Protein AF-A0A812CCB3-F1 (afdb_monomer_lite)

Organism: Acanthosepion pharaonis (NCBI:txid158019)

InterPro domains:
  IPR000782 FAS1 domain [PS50213] (80-154)
  IPR036378 FAS1 domain superfamily [G3DSA:2.30.180.10] (8-78)
  IPR036378 FAS1 domain superfamily [SSF82153] (55-150)

pLDDT: mean 75.32, std 13.25, range [37.72, 93.44]

Structure (mmCIF, N/CA/C/O backbone):
data_AF-A0A812CCB3-F1
#
_entry.id   AF-A0A812CCB3-F1
#
loop_
_atom_site.group_PDB
_atom_site.id
_atom_site.type_symbol
_atom_site.label_atom_id
_atom_site.label_alt_id
_atom_site.label_comp_id
_atom_site.label_asym_id
_atom_site.label_entity_id
_atom_site.label_seq_id
_atom_site.pdbx_PDB_ins_code
_atom_site.Cartn_x
_atom_site.Cartn_y
_atom_site.Cartn_z
_atom_site.occupancy
_atom_site.B_iso_or_equiv
_atom_site.auth_seq_id
_atom_site.auth_comp_id
_atom_site.auth_asym_id
_atom_site.auth_atom_id
_atom_site.pdbx_PDB_model_num
ATOM 1 N N . MET A 1 1 ? -16.096 8.623 -17.150 1.00 37.88 1 MET A N 1
ATOM 2 C CA . MET A 1 1 ? -15.141 7.595 -16.685 1.00 37.88 1 MET A CA 1
ATOM 3 C C . MET A 1 1 ? -13.787 7.908 -17.330 1.00 37.88 1 MET A C 1
ATOM 5 O O . MET A 1 1 ? -13.573 7.545 -18.475 1.00 37.88 1 MET A O 1
ATOM 9 N N . LYS A 1 2 ? -12.942 8.734 -16.692 1.00 37.72 2 LYS A N 1
ATOM 10 C CA . LYS A 1 2 ? -11.629 9.113 -17.253 1.00 37.72 2 LYS A CA 1
ATOM 11 C C . LYS A 1 2 ? -10.646 7.964 -17.008 1.00 37.72 2 LYS A C 1
ATOM 13 O O . LYS A 1 2 ? -10.381 7.606 -15.864 1.00 37.72 2 LYS A O 1
ATOM 18 N N . CYS A 1 3 ? -10.191 7.346 -18.094 1.00 42.09 3 CYS A N 1
ATOM 19 C CA . CYS A 1 3 ? -9.285 6.201 -18.115 1.00 42.09 3 CYS A CA 1
ATOM 20 C C . CYS A 1 3 ? -7.834 6.640 -17.855 1.00 42.09 3 CYS A C 1
ATOM 22 O O . CYS A 1 3 ? -6.988 6.575 -18.735 1.00 42.09 3 CYS A O 1
ATOM 24 N N . ASP A 1 4 ? -7.539 7.058 -16.626 1.00 53.56 4 ASP A N 1
ATOM 25 C CA . ASP A 1 4 ? -6.173 7.403 -16.201 1.00 53.56 4 ASP A CA 1
ATOM 26 C C . ASP A 1 4 ? -5.418 6.197 -15.592 1.00 53.56 4 ASP A C 1
ATOM 28 O O . ASP A 1 4 ? -4.302 6.327 -15.091 1.00 53.56 4 ASP A O 1
ATOM 32 N N . ARG A 1 5 ? -6.007 4.991 -15.649 1.00 53.88 5 ARG A N 1
ATOM 33 C CA . ARG A 1 5 ? -5.528 3.782 -14.946 1.00 53.88 5 ARG A CA 1
ATOM 34 C C . ARG A 1 5 ? -4.210 3.187 -15.461 1.00 53.88 5 ARG A C 1
ATOM 36 O O . ARG A 1 5 ? -3.624 2.394 -14.740 1.00 53.88 5 ARG A O 1
ATOM 43 N N . LEU A 1 6 ? -3.746 3.546 -16.661 1.00 59.12 6 LEU A N 1
ATOM 44 C CA . LEU A 1 6 ? -2.524 2.979 -17.268 1.00 59.12 6 LEU A CA 1
ATOM 45 C C . LEU A 1 6 ? -1.374 3.988 -17.397 1.00 59.12 6 LEU A C 1
ATOM 47 O O . LEU A 1 6 ? -0.316 3.676 -17.936 1.00 59.12 6 LEU A O 1
ATOM 51 N N . LEU A 1 7 ? -1.560 5.211 -16.895 1.00 59.19 7 LEU A N 1
ATOM 52 C CA . LEU A 1 7 ? -0.601 6.306 -17.073 1.00 59.19 7 LEU A CA 1
ATOM 53 C C . LEU A 1 7 ? 0.732 6.102 -16.345 1.00 59.19 7 LEU A C 1
ATOM 55 O O . LEU A 1 7 ? 1.686 6.801 -16.665 1.00 59.19 7 LEU A O 1
ATOM 59 N N . PHE A 1 8 ? 0.795 5.172 -15.391 1.00 58.22 8 PHE A N 1
ATOM 60 C CA . PHE A 1 8 ? 2.007 4.833 -14.638 1.00 58.22 8 PHE A CA 1
ATOM 61 C C . PHE A 1 8 ? 2.696 3.562 -15.154 1.00 58.22 8 PHE A C 1
ATOM 63 O O . PHE A 1 8 ? 3.624 3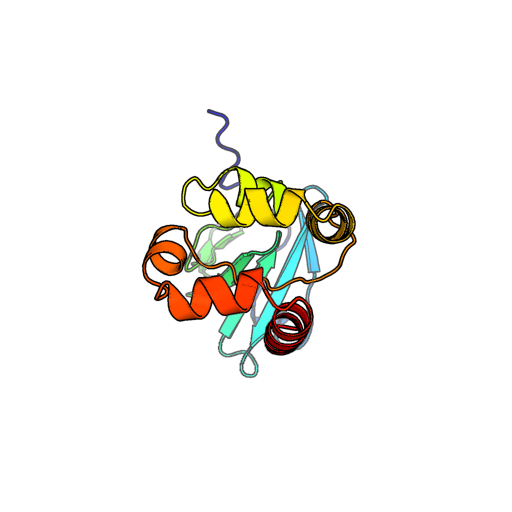.072 -14.525 1.00 58.22 8 PHE A O 1
ATOM 70 N N . THR A 1 9 ? 2.238 3.017 -16.284 1.00 68.19 9 THR A N 1
ATOM 71 C CA . THR A 1 9 ? 2.805 1.808 -16.907 1.00 68.19 9 THR A CA 1
ATOM 72 C C . THR A 1 9 ? 3.655 2.134 -18.141 1.00 68.19 9 THR A C 1
ATOM 74 O O . THR A 1 9 ? 4.338 1.258 -18.658 1.00 68.19 9 THR A O 1
ATOM 77 N N . VAL A 1 10 ? 3.648 3.390 -18.605 1.00 74.81 10 VAL A N 1
ATOM 78 C CA . VAL A 1 10 ? 4.442 3.855 -19.751 1.00 74.81 10 VAL A CA 1
ATOM 79 C C . VAL A 1 10 ? 5.420 4.931 -19.288 1.00 74.81 10 VAL A C 1
ATOM 81 O O . VAL A 1 10 ? 5.007 5.951 -18.737 1.00 74.81 10 VAL A O 1
ATOM 84 N N . PHE A 1 11 ? 6.706 4.706 -19.544 1.00 73.81 11 PHE A N 1
ATOM 85 C CA . PHE A 1 11 ? 7.804 5.592 -19.165 1.00 73.81 11 PHE A CA 1
ATOM 86 C C . PHE A 1 11 ? 8.412 6.181 -20.445 1.00 73.81 11 PHE A C 1
ATOM 88 O O . PHE A 1 11 ? 9.074 5.450 -21.180 1.00 73.81 11 PHE A O 1
ATOM 95 N N . PRO A 1 12 ? 8.141 7.455 -20.776 1.00 66.75 12 PRO A N 1
ATOM 96 C CA . PRO A 1 12 ? 8.719 8.079 -21.957 1.00 66.75 12 PRO A CA 1
ATOM 97 C C . PRO A 1 12 ? 10.204 8.372 -21.726 1.00 66.75 12 PRO A C 1
ATOM 99 O O . PRO A 1 12 ? 10.605 8.712 -20.613 1.00 66.75 12 PRO A O 1
ATOM 102 N N . ASP A 1 13 ? 10.995 8.248 -22.792 1.00 62.81 13 ASP A N 1
ATOM 103 C CA . ASP A 1 13 ? 12.393 8.700 -22.887 1.00 62.81 13 ASP A CA 1
ATOM 104 C C . ASP A 1 13 ? 13.391 8.052 -21.909 1.00 62.81 13 ASP A C 1
ATOM 106 O O . ASP A 1 13 ? 14.551 8.458 -21.842 1.00 62.81 13 ASP A O 1
ATOM 110 N N . ILE A 1 14 ? 12.966 7.024 -21.170 1.00 64.50 14 ILE A N 1
ATOM 111 C CA . ILE A 1 14 ? 13.807 6.273 -20.239 1.00 64.50 14 ILE A CA 1
ATOM 112 C C . ILE A 1 14 ? 13.650 4.785 -20.531 1.00 64.50 14 ILE A C 1
ATOM 114 O O . ILE A 1 14 ? 12.598 4.195 -20.283 1.00 64.50 14 ILE A O 1
ATOM 118 N N . GLU A 1 15 ? 14.722 4.166 -21.023 1.00 63.97 15 GLU A N 1
ATOM 119 C CA . GLU A 1 15 ? 14.832 2.712 -21.067 1.00 63.97 15 GLU A CA 1
ATOM 120 C C . GLU A 1 15 ? 15.200 2.212 -19.671 1.00 63.97 15 GLU A C 1
ATOM 122 O O . GLU A 1 15 ? 16.273 2.508 -19.141 1.00 63.97 15 GLU A O 1
ATOM 127 N N . TRP A 1 16 ? 14.284 1.484 -19.040 1.00 64.00 16 TRP A N 1
ATOM 128 C CA . TRP A 1 16 ? 14.488 1.005 -17.684 1.00 64.00 16 TRP A CA 1
ATOM 129 C C . TRP A 1 16 ? 14.859 -0.473 -17.678 1.00 64.00 16 TRP A C 1
ATOM 131 O O . TRP A 1 16 ? 14.000 -1.342 -17.745 1.00 64.00 16 TRP A O 1
ATOM 141 N N . ASN A 1 17 ? 16.153 -0.767 -17.574 1.00 64.69 17 ASN A N 1
ATOM 142 C CA . ASN A 1 17 ? 16.647 -2.139 -17.502 1.00 64.69 17 ASN A CA 1
ATOM 143 C C . ASN A 1 17 ? 16.775 -2.600 -16.033 1.00 64.69 17 ASN A C 1
ATOM 145 O O . ASN A 1 17 ? 17.543 -2.002 -15.275 1.00 64.69 17 ASN A O 1
ATOM 149 N N . PRO A 1 18 ? 16.106 -3.693 -15.618 1.00 60.66 18 PRO A N 1
ATOM 150 C CA . PRO A 1 18 ? 16.252 -4.279 -14.283 1.00 60.66 18 PRO A CA 1
ATOM 151 C C . PRO A 1 18 ? 17.677 -4.715 -13.919 1.00 60.66 18 PRO A C 1
ATOM 153 O O . PRO A 1 18 ? 18.020 -4.768 -12.742 1.00 60.66 18 PRO A O 1
ATOM 156 N N . GLU A 1 19 ? 18.541 -4.992 -14.894 1.00 62.62 19 GLU A N 1
ATOM 157 C CA . GLU A 1 19 ? 19.960 -5.266 -14.643 1.00 62.62 19 GLU A CA 1
ATOM 158 C C . GLU A 1 19 ? 20.717 -4.006 -14.210 1.00 62.62 19 GLU A C 1
ATOM 160 O O . GLU A 1 19 ? 21.571 -4.079 -13.334 1.00 62.62 19 GLU A O 1
ATOM 165 N N . SER A 1 20 ? 20.339 -2.831 -14.725 1.00 56.72 20 SER A N 1
ATOM 166 C CA . SER A 1 20 ? 20.859 -1.532 -14.269 1.00 56.72 20 SER A CA 1
ATOM 167 C C . SER A 1 20 ? 20.343 -1.137 -12.877 1.00 56.72 20 SER A C 1
ATOM 169 O O . SER A 1 20 ? 20.857 -0.205 -12.263 1.00 56.72 20 SER A O 1
ATOM 171 N N . VAL A 1 21 ? 19.333 -1.852 -12.370 1.00 55.78 21 VAL A N 1
ATOM 172 C CA . VAL A 1 21 ? 18.748 -1.695 -11.029 1.00 55.78 21 VAL A CA 1
ATOM 173 C C . VAL A 1 21 ? 19.424 -2.604 -9.995 1.00 55.78 21 VAL A C 1
ATOM 175 O O . VAL A 1 21 ? 19.297 -2.361 -8.792 1.00 55.78 21 VAL A O 1
ATOM 178 N N . ARG A 1 22 ? 20.166 -3.640 -10.421 1.00 54.59 22 ARG A N 1
ATOM 179 C CA . ARG A 1 22 ? 20.899 -4.545 -9.520 1.00 54.59 22 ARG A CA 1
ATOM 180 C C . ARG A 1 22 ? 21.996 -3.768 -8.781 1.00 54.59 22 ARG A C 1
ATOM 182 O O . ARG A 1 22 ? 23.119 -3.648 -9.249 1.00 54.59 22 ARG A O 1
ATOM 189 N N . GLY A 1 23 ? 21.647 -3.198 -7.630 1.00 49.66 23 GLY A N 1
ATOM 190 C CA . GLY A 1 23 ? 22.569 -2.493 -6.734 1.00 49.66 23 GLY A CA 1
ATOM 191 C C . GLY A 1 23 ? 22.236 -1.025 -6.473 1.00 49.66 23 GLY A C 1
ATOM 192 O O . GLY A 1 23 ? 22.796 -0.440 -5.549 1.00 49.66 23 GLY A O 1
ATOM 193 N N . LEU A 1 24 ? 21.295 -0.424 -7.209 1.00 49.53 24 LEU A N 1
ATOM 194 C CA . LEU A 1 24 ? 20.868 0.955 -6.980 1.00 49.53 24 LEU A CA 1
ATOM 195 C C . LEU A 1 24 ? 19.347 1.017 -6.918 1.00 49.53 24 LEU A C 1
ATOM 197 O O . LEU A 1 24 ? 18.645 0.595 -7.832 1.00 49.53 24 LEU A O 1
ATOM 201 N N . ASN A 1 25 ? 18.835 1.600 -5.836 1.00 56.94 25 ASN A N 1
ATOM 202 C CA . ASN A 1 25 ? 17.448 2.037 -5.735 1.00 56.94 25 ASN A CA 1
ATOM 203 C C . ASN A 1 25 ? 17.205 3.153 -6.759 1.00 56.94 25 ASN A C 1
ATOM 205 O O . ASN A 1 25 ? 17.213 4.330 -6.407 1.00 56.94 25 ASN A O 1
ATOM 209 N N . SER A 1 26 ? 17.056 2.801 -8.036 1.00 65.56 26 SER A N 1
ATOM 210 C CA . SER A 1 26 ? 16.832 3.785 -9.087 1.00 65.56 26 SER A CA 1
ATOM 211 C C . SER A 1 26 ? 15.421 4.342 -8.933 1.00 65.56 26 SER A C 1
ATOM 213 O O . SER A 1 26 ? 14.448 3.584 -8.851 1.00 65.56 26 SER A O 1
ATOM 215 N N . GLN A 1 27 ? 15.327 5.664 -8.848 1.00 72.81 27 GLN A N 1
ATOM 216 C CA . GLN A 1 27 ? 14.085 6.395 -8.676 1.00 72.81 27 GLN A CA 1
ATOM 217 C C . GLN A 1 27 ? 13.854 7.270 -9.905 1.00 72.81 27 GLN A C 1
ATOM 219 O O . GLN A 1 27 ? 14.748 8.001 -10.323 1.00 72.81 27 GLN A O 1
ATOM 224 N N . ILE A 1 28 ? 12.650 7.212 -10.462 1.00 74.25 28 ILE A N 1
ATOM 225 C CA . ILE A 1 28 ? 12.211 8.023 -11.593 1.00 74.25 28 ILE A CA 1
ATOM 226 C C . ILE A 1 28 ? 10.970 8.798 -11.160 1.00 74.25 28 ILE A C 1
ATOM 228 O O . ILE A 1 28 ? 10.082 8.262 -10.496 1.00 74.25 28 ILE A O 1
ATOM 232 N N . SER A 1 29 ? 10.895 10.067 -11.546 1.00 74.69 29 SER A N 1
ATOM 233 C CA . SER A 1 29 ? 9.702 10.884 -11.340 1.00 74.69 29 SER A CA 1
ATOM 234 C C . SER A 1 29 ? 8.855 10.880 -12.607 1.00 74.69 29 SER A C 1
ATOM 236 O O . SER A 1 29 ? 9.254 11.435 -13.626 1.00 74.69 29 SER A O 1
ATOM 238 N N . LEU A 1 30 ? 7.666 10.288 -12.539 1.00 73.75 30 LEU A N 1
ATOM 239 C CA . LEU A 1 30 ? 6.678 10.298 -13.612 1.00 73.75 30 LEU A CA 1
ATOM 240 C C . LEU A 1 30 ? 5.502 11.189 -13.197 1.00 73.75 30 LEU A C 1
ATOM 242 O O . LEU A 1 30 ? 4.833 10.910 -12.204 1.00 73.75 30 LEU A O 1
ATOM 246 N N . LYS A 1 31 ? 5.235 12.274 -13.937 1.00 74.38 31 LYS A N 1
ATOM 247 C CA . LYS A 1 31 ? 4.134 13.221 -13.642 1.00 74.38 31 LYS A CA 1
ATOM 248 C C . LYS A 1 31 ? 4.124 13.728 -12.185 1.00 74.38 31 LYS A C 1
ATOM 250 O O . LYS A 1 31 ? 3.089 13.704 -11.522 1.00 74.38 31 LYS A O 1
ATOM 255 N N . ASN A 1 32 ? 5.280 14.157 -11.673 1.00 77.50 32 ASN A N 1
ATOM 256 C CA . ASN A 1 32 ? 5.492 14.583 -10.276 1.00 77.50 32 ASN A CA 1
ATOM 257 C C . ASN A 1 32 ? 5.237 13.494 -9.217 1.00 77.50 32 ASN A C 1
ATOM 259 O O . ASN A 1 32 ? 5.145 13.798 -8.029 1.00 77.50 32 ASN A O 1
ATOM 263 N N . LYS A 1 33 ? 5.125 12.226 -9.623 1.00 77.69 33 LYS A N 1
ATOM 264 C CA . LYS A 1 33 ? 5.037 11.083 -8.721 1.00 77.69 33 LYS A CA 1
ATOM 265 C C . LYS A 1 33 ? 6.298 10.246 -8.820 1.00 77.69 33 LYS A C 1
ATOM 267 O O . LYS A 1 33 ? 6.822 10.006 -9.901 1.00 77.69 33 LYS A O 1
ATOM 272 N N . THR A 1 34 ? 6.758 9.783 -7.672 1.00 79.38 34 THR A N 1
ATOM 273 C CA . THR A 1 34 ? 7.943 8.944 -7.579 1.00 79.38 34 THR A CA 1
ATOM 274 C C . THR A 1 34 ? 7.597 7.489 -7.866 1.00 79.38 34 THR A C 1
ATOM 276 O O . THR A 1 34 ? 6.704 6.919 -7.235 1.00 79.38 34 THR A O 1
ATOM 279 N N . ILE A 1 35 ? 8.360 6.883 -8.767 1.00 80.50 35 ILE A N 1
ATOM 280 C CA . ILE A 1 35 ? 8.398 5.449 -9.024 1.00 80.50 35 ILE A CA 1
ATOM 281 C C . ILE A 1 35 ? 9.815 4.962 -8.735 1.00 80.50 35 ILE A C 1
ATOM 283 O O . ILE A 1 35 ? 10.795 5.613 -9.088 1.00 80.50 35 ILE A O 1
ATOM 287 N N . ARG A 1 36 ? 9.930 3.825 -8.058 1.00 81.19 36 ARG A N 1
ATOM 288 C CA . ARG A 1 36 ? 11.201 3.253 -7.635 1.00 81.19 36 ARG A CA 1
ATOM 289 C C . ARG A 1 36 ? 11.315 1.803 -8.069 1.00 81.19 36 ARG A C 1
ATOM 291 O O . ARG A 1 36 ? 10.380 1.022 -7.938 1.00 81.19 36 ARG A O 1
ATOM 298 N N . ALA A 1 37 ? 12.510 1.456 -8.509 1.00 80.06 37 ALA A N 1
ATOM 299 C CA . ALA A 1 37 ? 12.953 0.091 -8.689 1.00 80.06 37 ALA A CA 1
ATOM 300 C C . ALA A 1 37 ? 13.432 -0.488 -7.362 1.00 80.06 37 ALA A C 1
ATOM 302 O O . ALA A 1 37 ? 14.246 0.136 -6.675 1.00 80.06 37 ALA A O 1
ATOM 303 N N . VAL A 1 38 ? 12.954 -1.674 -7.009 1.00 80.38 38 VAL A N 1
ATOM 304 C CA . VAL A 1 38 ? 13.408 -2.401 -5.826 1.00 80.38 38 VAL A CA 1
ATOM 305 C C . VAL A 1 38 ? 13.781 -3.812 -6.246 1.00 80.38 38 VAL A C 1
ATOM 307 O O . VAL A 1 38 ? 12.936 -4.571 -6.704 1.00 80.38 38 VAL A O 1
ATOM 310 N N . SER A 1 39 ? 15.053 -4.152 -6.084 1.00 78.31 39 SER A N 1
ATOM 311 C CA . SER A 1 39 ? 15.538 -5.521 -6.220 1.00 78.31 39 SER A CA 1
ATOM 312 C C . SER A 1 39 ? 15.457 -6.229 -4.865 1.00 78.31 39 SER A C 1
ATOM 314 O O . SER A 1 39 ? 15.850 -5.657 -3.847 1.00 78.31 39 SER A O 1
ATOM 316 N N . ILE A 1 40 ? 14.934 -7.452 -4.851 1.00 80.62 40 ILE A N 1
ATOM 317 C CA . ILE A 1 40 ? 14.863 -8.346 -3.690 1.00 80.62 40 ILE A CA 1
ATOM 318 C C . ILE A 1 40 ? 15.594 -9.646 -4.058 1.00 80.62 40 ILE A C 1
ATOM 320 O O . ILE A 1 40 ? 15.657 -10.008 -5.231 1.00 80.62 40 ILE A O 1
ATOM 324 N N . ASN A 1 41 ? 16.151 -10.343 -3.061 1.00 81.19 41 ASN A N 1
ATOM 325 C CA . ASN A 1 41 ? 16.889 -11.600 -3.248 1.00 81.19 41 ASN A CA 1
ATOM 326 C C . ASN A 1 41 ? 18.048 -11.456 -4.250 1.00 81.19 41 ASN A C 1
ATOM 328 O O . ASN A 1 41 ? 18.125 -12.184 -5.228 1.00 81.19 41 ASN A O 1
ATOM 332 N N . ASP A 1 42 ? 18.913 -10.462 -4.034 1.00 73.06 42 ASP A N 1
ATOM 333 C CA . ASP A 1 42 ? 20.142 -10.256 -4.822 1.00 73.06 42 ASP A CA 1
ATOM 334 C C . ASP A 1 42 ? 19.940 -10.107 -6.350 1.00 73.06 42 ASP A C 1
ATOM 336 O O . ASP A 1 42 ? 20.830 -10.381 -7.150 1.00 73.06 42 ASP A O 1
ATOM 340 N N . GLY A 1 43 ? 18.768 -9.625 -6.784 1.00 68.94 43 GLY A N 1
ATOM 341 C CA . GLY A 1 43 ? 18.475 -9.418 -8.209 1.00 68.94 43 GLY A CA 1
ATOM 342 C C . GLY A 1 43 ? 17.575 -10.463 -8.849 1.00 68.94 43 GLY A C 1
ATOM 343 O O . GLY A 1 43 ? 17.215 -10.266 -10.010 1.00 68.94 43 GLY A O 1
ATOM 344 N N . ASP A 1 44 ? 17.186 -11.512 -8.120 1.00 76.12 44 ASP A N 1
ATOM 345 C CA . ASP A 1 44 ? 16.279 -12.540 -8.640 1.00 76.12 44 ASP A CA 1
ATOM 346 C C . ASP A 1 44 ? 14.870 -11.987 -8.871 1.00 76.12 44 ASP A C 1
ATOM 348 O O . ASP A 1 44 ? 14.247 -12.263 -9.896 1.00 76.12 44 ASP A O 1
ATOM 352 N N . ASP A 1 45 ? 14.388 -11.151 -7.947 1.00 83.19 45 ASP A N 1
ATOM 353 C CA . ASP A 1 45 ? 13.068 -10.547 -8.041 1.00 83.19 45 ASP A CA 1
ATOM 354 C C . ASP A 1 45 ? 13.152 -9.023 -8.099 1.00 83.19 45 ASP A C 1
ATOM 356 O O . ASP A 1 45 ? 13.592 -8.363 -7.156 1.00 83.19 45 ASP A O 1
ATOM 360 N N . VAL A 1 46 ? 12.641 -8.444 -9.186 1.00 83.12 46 VAL A N 1
ATOM 361 C CA . VAL A 1 46 ? 12.575 -6.990 -9.353 1.00 83.12 46 VAL A CA 1
ATOM 362 C C . VAL A 1 46 ? 11.136 -6.504 -9.256 1.00 83.12 46 VAL A C 1
ATOM 364 O O . VAL A 1 46 ? 10.232 -6.985 -9.945 1.00 83.12 46 VAL A O 1
ATOM 367 N N . TYR A 1 47 ? 10.941 -5.513 -8.394 1.00 85.50 47 TYR A N 1
ATOM 368 C CA . TYR A 1 47 ? 9.673 -4.861 -8.131 1.00 85.50 47 TYR A CA 1
ATOM 369 C C . TYR A 1 47 ? 9.714 -3.398 -8.552 1.00 85.50 47 TYR A C 1
ATOM 371 O O . TYR A 1 47 ? 10.696 -2.680 -8.366 1.00 85.50 47 TYR A O 1
ATOM 379 N N . ILE A 1 48 ? 8.583 -2.947 -9.070 1.00 83.75 48 ILE A N 1
ATOM 380 C CA . ILE A 1 48 ? 8.266 -1.551 -9.313 1.00 83.75 48 ILE A CA 1
ATOM 381 C C . ILE A 1 48 ? 7.415 -1.085 -8.134 1.00 83.75 48 ILE A C 1
ATOM 383 O O . ILE A 1 48 ? 6.311 -1.590 -7.927 1.00 83.75 48 ILE A O 1
ATOM 387 N N . ALA A 1 49 ? 7.918 -0.133 -7.359 1.00 83.94 49 ALA A N 1
ATOM 388 C CA . ALA A 1 49 ? 7.216 0.465 -6.234 1.00 83.94 49 ALA A CA 1
ATOM 389 C C . ALA A 1 49 ? 6.793 1.901 -6.569 1.00 83.94 49 ALA A C 1
ATOM 391 O O . ALA A 1 49 ? 7.607 2.726 -6.980 1.00 83.94 49 ALA A O 1
ATOM 392 N N . GLY A 1 50 ? 5.521 2.227 -6.365 1.00 80.38 50 GLY A N 1
ATOM 393 C CA . GLY A 1 50 ? 5.002 3.583 -6.546 1.00 80.38 50 GLY A CA 1
ATOM 394 C C . GLY A 1 50 ? 3.597 3.715 -5.972 1.00 80.38 50 GLY A C 1
ATOM 395 O O . GLY A 1 50 ? 2.811 2.774 -6.033 1.00 80.38 50 GLY A O 1
ATOM 396 N N . GLY A 1 51 ? 3.285 4.860 -5.359 1.00 77.06 51 GLY A N 1
ATOM 397 C CA . GLY A 1 51 ? 1.936 5.144 -4.844 1.00 77.06 51 GLY A CA 1
ATOM 398 C C . GLY A 1 51 ? 1.401 4.133 -3.825 1.00 77.06 51 GLY A C 1
ATOM 399 O O . GLY A 1 51 ? 0.193 3.904 -3.768 1.00 77.06 51 GLY A O 1
ATOM 400 N N . GLY A 1 52 ? 2.292 3.497 -3.054 1.00 76.06 52 GLY A N 1
ATOM 401 C CA . GLY A 1 52 ? 1.936 2.471 -2.070 1.00 76.06 52 GLY A CA 1
ATOM 402 C C . GLY A 1 52 ? 1.565 1.112 -2.675 1.00 76.06 52 GLY A C 1
ATOM 403 O O . GLY A 1 52 ? 0.871 0.332 -2.021 1.00 76.06 52 GLY A O 1
ATOM 404 N N . ILE A 1 53 ? 1.980 0.839 -3.916 1.00 80.56 53 ILE A N 1
ATOM 405 C CA . ILE A 1 53 ? 1.779 -0.434 -4.619 1.00 80.56 53 ILE A CA 1
ATOM 406 C C . ILE A 1 53 ? 3.124 -0.957 -5.096 1.00 80.56 53 ILE A C 1
ATOM 408 O O . ILE A 1 53 ? 3.979 -0.189 -5.535 1.00 80.56 53 ILE A O 1
ATOM 412 N N . TRP A 1 54 ? 3.288 -2.270 -4.987 1.00 84.50 54 TRP A N 1
ATOM 413 C CA . TRP A 1 54 ? 4.460 -3.002 -5.435 1.00 84.50 54 TRP A CA 1
ATOM 414 C C . TRP A 1 54 ? 4.015 -3.974 -6.515 1.00 84.50 54 TRP A C 1
ATOM 416 O O . TRP A 1 54 ? 3.053 -4.717 -6.326 1.00 84.50 54 TRP A O 1
ATOM 426 N N . VAL A 1 55 ? 4.702 -3.954 -7.649 1.00 86.75 55 VAL A N 1
ATOM 427 C CA . VAL A 1 55 ? 4.388 -4.808 -8.789 1.00 86.75 55 VAL A CA 1
ATOM 428 C C . VAL A 1 55 ? 5.642 -5.552 -9.207 1.00 86.75 55 VAL A C 1
ATOM 430 O O . VAL A 1 55 ? 6.659 -4.932 -9.497 1.00 86.75 55 VAL A O 1
ATOM 433 N N . LYS A 1 56 ? 5.571 -6.882 -9.258 1.00 87.50 56 LYS A N 1
ATOM 434 C CA . LYS A 1 56 ? 6.689 -7.717 -9.704 1.00 87.50 56 LYS A CA 1
ATOM 435 C C . LYS A 1 56 ? 6.802 -7.701 -11.225 1.00 87.50 56 LYS A C 1
ATOM 437 O O . LYS A 1 56 ? 5.788 -7.891 -11.907 1.00 87.50 56 LYS A O 1
ATOM 442 N N . ILE A 1 57 ? 8.021 -7.536 -11.730 1.00 86.31 57 ILE A N 1
ATOM 443 C CA . ILE A 1 57 ? 8.371 -7.755 -13.134 1.00 86.31 57 ILE A CA 1
ATOM 444 C C . ILE A 1 57 ? 8.522 -9.266 -13.346 1.00 86.31 57 ILE A C 1
ATOM 446 O O . ILE A 1 57 ? 9.363 -9.904 -12.723 1.00 86.31 57 ILE A O 1
ATOM 450 N N . ILE A 1 58 ? 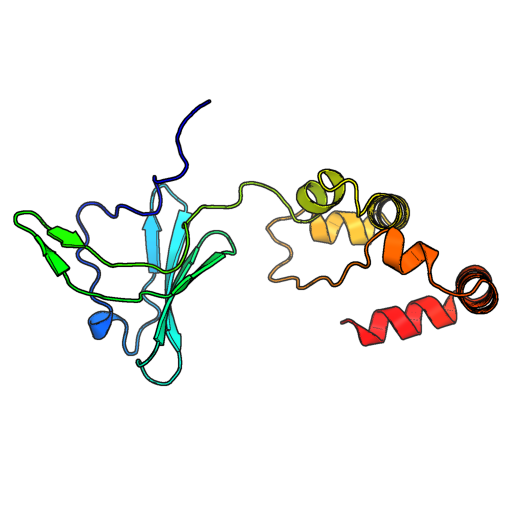7.678 -9.841 -14.201 1.00 88.00 58 ILE A N 1
ATOM 451 C CA . ILE A 1 58 ? 7.709 -11.264 -14.576 1.00 88.00 58 ILE A CA 1
ATOM 452 C C . ILE A 1 58 ? 8.761 -11.493 -15.658 1.00 88.00 58 ILE A C 1
ATOM 454 O O . ILE A 1 58 ? 9.520 -12.454 -15.605 1.00 88.00 58 ILE A O 1
ATOM 458 N N . GLN A 1 59 ? 8.783 -10.608 -16.654 1.00 85.19 59 GLN A N 1
ATOM 459 C CA . GLN A 1 59 ? 9.708 -10.684 -17.773 1.00 85.19 59 GLN A CA 1
ATOM 460 C C . GLN A 1 59 ? 10.167 -9.278 -18.127 1.00 85.19 59 GLN A C 1
ATOM 462 O O . GLN A 1 59 ? 9.352 -8.383 -18.353 1.00 85.19 59 GLN A O 1
ATOM 467 N N . ALA A 1 60 ? 11.477 -9.087 -18.161 1.00 81.25 60 ALA A N 1
ATOM 468 C CA . ALA A 1 60 ? 12.092 -7.811 -18.470 1.00 81.25 60 ALA A CA 1
ATOM 469 C C . ALA A 1 60 ? 12.604 -7.751 -19.912 1.00 81.25 60 ALA A C 1
ATOM 471 O O . ALA A 1 60 ? 12.789 -8.787 -20.548 1.00 81.25 60 ALA A O 1
ATOM 472 N N . ASN A 1 61 ? 12.906 -6.534 -20.375 1.00 78.56 61 ASN A N 1
ATOM 473 C CA . ASN A 1 61 ? 13.746 -6.278 -21.545 1.00 78.56 61 ASN A CA 1
ATOM 474 C C . ASN A 1 61 ? 13.218 -6.887 -22.855 1.00 78.56 61 ASN A C 1
ATOM 476 O O . ASN A 1 61 ? 13.990 -7.361 -23.687 1.00 78.56 61 ASN A O 1
ATOM 480 N N . ILE A 1 62 ? 11.897 -6.878 -23.062 1.00 83.38 62 ILE A N 1
ATOM 481 C CA . ILE A 1 62 ? 11.313 -7.303 -24.337 1.00 83.38 62 ILE A CA 1
ATOM 482 C C . ILE A 1 62 ? 11.522 -6.168 -25.343 1.00 83.38 62 ILE A C 1
ATOM 484 O O . ILE A 1 62 ? 10.792 -5.173 -25.339 1.00 83.38 62 ILE A O 1
ATOM 488 N N . GLY A 1 63 ? 12.548 -6.312 -26.180 1.00 81.00 63 GLY A N 1
ATOM 489 C CA . GLY A 1 63 ? 12.896 -5.334 -27.206 1.00 81.00 63 GLY A CA 1
ATOM 490 C C . GLY A 1 63 ? 11.772 -5.144 -28.224 1.00 81.00 63 GLY A C 1
ATOM 491 O O . GLY A 1 63 ? 11.234 -6.105 -28.772 1.00 81.00 63 GLY A O 1
ATOM 492 N N . CYS A 1 64 ? 11.429 -3.888 -28.478 1.00 80.38 64 CYS A N 1
ATOM 493 C CA . CYS A 1 64 ? 10.466 -3.453 -29.480 1.00 80.38 64 CYS A CA 1
ATOM 494 C C . CYS A 1 64 ? 11.129 -2.425 -30.407 1.00 80.38 64 CYS A C 1
ATOM 496 O O . CYS A 1 64 ? 12.147 -1.832 -30.062 1.00 80.38 64 CYS A O 1
ATOM 498 N N . THR A 1 65 ? 10.534 -2.158 -31.573 1.00 84.94 65 THR A N 1
ATOM 499 C CA . THR A 1 65 ? 11.120 -1.258 -32.587 1.00 84.94 65 THR A CA 1
ATOM 500 C C . THR A 1 65 ? 11.479 0.132 -32.047 1.00 84.94 65 THR A C 1
ATOM 502 O O . THR A 1 65 ? 12.463 0.710 -32.487 1.00 84.94 65 THR A O 1
ATOM 505 N N . ASN A 1 66 ? 10.705 0.651 -31.087 1.00 81.94 66 ASN A N 1
ATOM 506 C CA . ASN A 1 66 ? 10.862 2.001 -30.532 1.00 81.94 66 ASN A CA 1
ATOM 507 C C . ASN A 1 66 ? 10.890 2.016 -28.992 1.00 81.94 66 ASN A C 1
ATOM 509 O O . ASN A 1 66 ? 10.470 2.997 -28.383 1.00 81.94 66 ASN A O 1
ATOM 513 N N . GLY A 1 67 ? 11.293 0.921 -28.342 1.00 76.31 67 GLY A N 1
ATOM 514 C CA . GLY A 1 67 ? 11.356 0.887 -26.881 1.00 76.31 67 GLY A CA 1
ATOM 515 C C . GLY A 1 67 ? 11.448 -0.512 -26.297 1.00 76.31 67 GLY A C 1
ATOM 516 O O . GLY A 1 67 ? 11.712 -1.485 -27.000 1.00 76.31 67 GLY A O 1
ATOM 517 N N . VAL A 1 68 ? 11.189 -0.604 -24.998 1.00 81.56 68 VAL A N 1
ATOM 518 C CA . VAL A 1 68 ? 11.260 -1.847 -24.231 1.00 81.56 68 VAL A CA 1
ATOM 519 C C . VAL A 1 68 ? 9.948 -2.076 -23.497 1.00 81.56 68 VAL A C 1
ATOM 521 O O . VAL A 1 68 ? 9.358 -1.150 -22.942 1.00 81.56 68 VAL A O 1
ATOM 524 N N . VAL A 1 69 ? 9.487 -3.325 -23.499 1.00 84.69 69 VAL A N 1
ATOM 525 C CA . VAL A 1 69 ? 8.302 -3.761 -22.760 1.00 84.69 69 VAL A CA 1
ATOM 526 C C . VAL A 1 69 ? 8.720 -4.673 -21.609 1.00 84.69 69 VAL A C 1
ATOM 528 O O . VAL A 1 69 ? 9.560 -5.561 -21.763 1.00 84.69 69 VAL A O 1
ATOM 531 N N . HIS A 1 70 ? 8.095 -4.471 -20.450 1.00 82.38 70 HIS A N 1
ATOM 532 C CA . HIS A 1 70 ? 8.223 -5.349 -19.290 1.00 82.38 70 HIS A CA 1
ATOM 533 C C . HIS A 1 70 ? 6.859 -5.956 -18.975 1.00 82.38 70 HIS A C 1
ATOM 535 O O . HIS A 1 70 ? 5.861 -5.241 -18.865 1.00 82.38 70 HIS A O 1
ATOM 541 N N . LEU A 1 71 ? 6.815 -7.276 -18.812 1.00 85.38 71 LEU A N 1
ATOM 542 C CA . LEU A 1 71 ? 5.631 -7.970 -18.332 1.00 85.38 71 LEU A CA 1
ATOM 543 C C . LEU A 1 71 ? 5.586 -7.875 -16.812 1.00 85.38 71 LEU A C 1
ATOM 545 O O . LEU A 1 71 ? 6.554 -8.211 -16.129 1.00 85.38 71 LEU A O 1
ATOM 549 N N . ILE A 1 72 ? 4.445 -7.452 -16.288 1.00 87.06 72 ILE A N 1
ATOM 550 C CA . ILE A 1 72 ? 4.233 -7.225 -14.864 1.00 87.06 72 ILE A CA 1
ATOM 551 C C . ILE A 1 72 ? 3.074 -8.072 -14.344 1.00 87.06 72 ILE A C 1
ATOM 553 O O . ILE A 1 72 ? 2.153 -8.410 -15.082 1.00 87.06 72 ILE A O 1
ATOM 557 N N . THR A 1 73 ? 3.135 -8.412 -13.062 1.00 86.38 73 THR A N 1
ATOM 558 C CA . THR A 1 73 ? 2.124 -9.237 -12.375 1.00 86.38 73 THR A CA 1
ATOM 559 C C . THR A 1 73 ? 0.763 -8.556 -12.258 1.00 86.38 73 THR A C 1
ATOM 561 O O . THR A 1 73 ? -0.265 -9.172 -12.530 1.00 86.38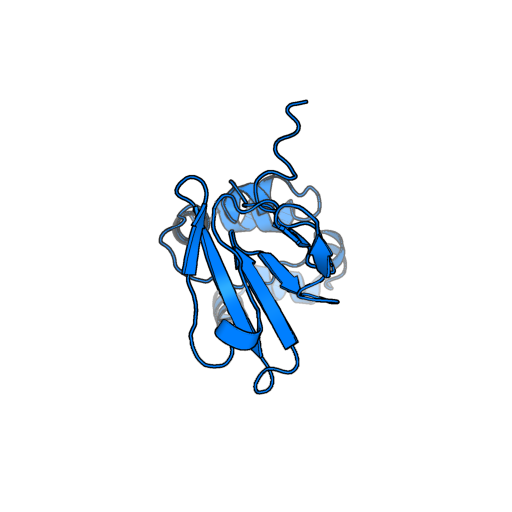 73 THR A O 1
ATOM 564 N N . ASN A 1 74 ? 0.748 -7.283 -11.863 1.00 81.50 74 ASN A N 1
ATOM 565 C CA . ASN A 1 74 ? -0.463 -6.558 -11.489 1.00 81.50 74 ASN A CA 1
ATOM 566 C C . ASN A 1 74 ? -0.464 -5.140 -12.074 1.00 81.50 74 ASN A C 1
ATOM 568 O O . ASN A 1 74 ? 0.562 -4.615 -12.501 1.00 81.50 74 ASN A O 1
ATOM 572 N N . PHE A 1 75 ? -1.628 -4.492 -12.058 1.00 81.50 75 PHE A N 1
ATOM 573 C CA . PHE A 1 75 ? -1.754 -3.102 -12.489 1.00 81.50 75 PHE A CA 1
ATOM 574 C C . PHE A 1 75 ? -1.016 -2.152 -11.5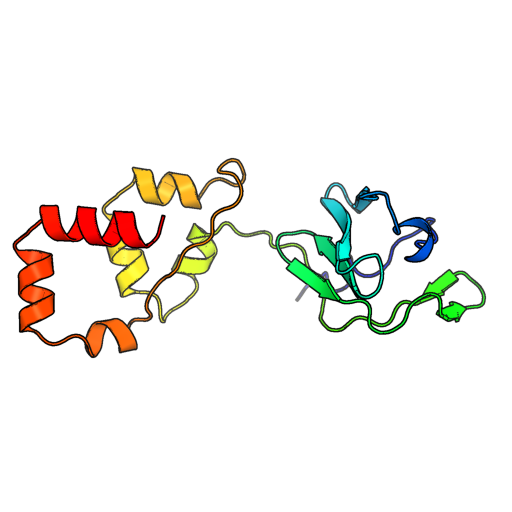47 1.00 81.50 75 PHE A C 1
ATOM 576 O O . PHE A 1 75 ? -1.186 -2.208 -10.327 1.00 81.50 75 PHE A O 1
ATOM 583 N N . MET A 1 76 ? -0.261 -1.226 -12.132 1.00 78.19 76 MET A N 1
ATOM 584 C CA . MET A 1 76 ? 0.356 -0.131 -11.399 1.00 78.19 76 MET A CA 1
ATOM 585 C C . MET A 1 76 ? -0.560 1.094 -11.414 1.00 78.19 76 MET A C 1
ATOM 587 O O . MET A 1 76 ? -0.916 1.597 -12.478 1.00 78.19 76 MET A O 1
ATOM 591 N N . PHE A 1 77 ? -0.921 1.602 -10.238 1.00 75.44 77 PHE A N 1
ATOM 592 C CA . PHE A 1 77 ? -1.651 2.859 -10.099 1.00 75.44 77 PHE A CA 1
ATOM 593 C C . PHE A 1 77 ? -1.152 3.643 -8.888 1.00 75.44 77 PHE A C 1
ATOM 595 O O . PHE A 1 77 ? -0.637 3.071 -7.931 1.00 75.44 77 PHE A O 1
ATOM 602 N N . TYR A 1 78 ? -1.314 4.963 -8.926 1.00 74.62 78 TYR A N 1
ATOM 603 C CA . TYR A 1 78 ? -1.012 5.810 -7.780 1.00 74.62 78 TYR A CA 1
ATOM 604 C C . TYR A 1 78 ? -2.283 5.994 -6.950 1.00 74.62 78 TYR A C 1
ATOM 606 O O . TYR A 1 78 ? -3.308 6.434 -7.478 1.00 74.62 78 TYR A O 1
ATOM 614 N N . LYS A 1 79 ? -2.240 5.633 -5.664 1.00 73.06 79 LYS A N 1
ATOM 615 C CA . LYS A 1 79 ? -3.343 5.922 -4.741 1.00 73.06 79 LYS A CA 1
ATOM 616 C C . LYS A 1 79 ? -3.411 7.433 -4.526 1.00 73.06 79 LYS A C 1
ATOM 618 O O . LYS A 1 79 ? -2.416 8.045 -4.158 1.00 73.06 79 LYS A O 1
ATOM 623 N N . ASN A 1 80 ? -4.583 8.012 -4.765 1.00 75.94 80 ASN A N 1
ATOM 624 C CA . ASN A 1 80 ? -4.871 9.428 -4.507 1.00 75.94 80 ASN A CA 1
ATOM 625 C C . ASN A 1 80 ? -5.824 9.579 -3.315 1.00 75.94 80 ASN A C 1
ATOM 627 O O . ASN A 1 80 ? -6.674 10.462 -3.320 1.00 75.94 80 ASN A O 1
ATOM 631 N N . PHE A 1 81 ? -5.741 8.655 -2.360 1.00 82.31 81 PHE A N 1
ATOM 632 C CA . PHE A 1 81 ? -6.563 8.661 -1.162 1.00 82.31 81 PHE A CA 1
ATOM 633 C C . PHE A 1 81 ? -5.708 8.317 0.056 1.00 82.31 81 PHE A C 1
ATOM 635 O O . PHE A 1 81 ? -4.748 7.545 -0.032 1.00 82.31 81 PHE A O 1
ATOM 642 N N . THR A 1 82 ? -6.078 8.888 1.192 1.00 86.44 82 THR A N 1
ATOM 643 C CA . THR A 1 82 ? -5.467 8.641 2.499 1.00 86.44 82 THR A CA 1
ATOM 644 C C . THR A 1 82 ? -5.967 7.327 3.095 1.00 86.44 82 THR A C 1
ATOM 646 O O . THR A 1 82 ? -7.004 6.793 2.696 1.00 86.44 82 THR A O 1
ATOM 649 N N . LEU A 1 83 ? -5.260 6.796 4.097 1.00 87.06 83 LEU A N 1
ATOM 650 C CA . LEU A 1 83 ? -5.719 5.589 4.788 1.00 87.06 83 LEU A CA 1
ATOM 651 C C . LEU A 1 83 ? -7.109 5.804 5.405 1.00 87.06 83 LEU A C 1
ATOM 653 O O . LEU A 1 83 ? -7.952 4.912 5.354 1.00 87.06 83 LEU A O 1
ATOM 657 N N . TRP A 1 84 ? -7.369 7.004 5.926 1.00 90.31 84 TRP A N 1
ATOM 658 C CA . TRP A 1 84 ? -8.671 7.345 6.484 1.00 90.31 84 TRP A CA 1
ATOM 659 C C . TRP A 1 84 ? -9.802 7.299 5.449 1.00 90.31 84 TRP A C 1
ATOM 661 O O . TRP A 1 84 ? -10.852 6.713 5.712 1.00 90.31 84 TRP A O 1
ATOM 671 N N . GLU A 1 85 ? -9.586 7.855 4.257 1.00 90.44 85 GLU A N 1
ATOM 672 C CA . GLU A 1 85 ? -10.561 7.785 3.161 1.00 90.44 85 GLU A CA 1
ATOM 673 C C . GLU A 1 85 ? -10.824 6.338 2.737 1.00 90.44 85 GLU A C 1
ATOM 675 O O . GLU A 1 85 ? -11.980 5.960 2.562 1.00 90.44 85 GLU A O 1
ATOM 680 N N . ALA A 1 86 ? -9.778 5.507 2.668 1.00 89.38 86 ALA A N 1
ATOM 681 C CA . ALA A 1 86 ? -9.911 4.083 2.362 1.00 89.38 86 ALA A CA 1
ATOM 682 C C . ALA A 1 86 ? -10.800 3.352 3.376 1.00 89.38 86 ALA A C 1
ATOM 684 O O . ALA A 1 86 ? -11.660 2.564 2.996 1.00 89.38 86 ALA A O 1
ATOM 685 N N . ILE A 1 87 ? -10.596 3.620 4.669 1.00 91.12 87 ILE A N 1
ATOM 686 C CA . ILE A 1 87 ? -11.362 2.998 5.754 1.00 91.12 87 ILE A CA 1
ATOM 687 C C . ILE A 1 87 ? -12.830 3.428 5.693 1.00 91.12 87 ILE A C 1
ATOM 689 O O . ILE A 1 87 ? -13.713 2.596 5.880 1.00 91.12 87 ILE A O 1
ATOM 693 N N . LYS A 1 88 ? -13.102 4.711 5.421 1.00 91.38 88 LYS A N 1
ATOM 694 C CA . LYS A 1 88 ? -14.474 5.231 5.328 1.00 91.38 88 LYS A CA 1
ATOM 695 C C . LYS A 1 88 ? -15.242 4.718 4.113 1.00 91.38 88 LYS A C 1
ATOM 697 O O . LYS A 1 88 ? -16.461 4.611 4.194 1.00 91.38 88 LYS A O 1
ATOM 702 N N . ASP A 1 89 ? -14.556 4.453 3.004 1.00 92.56 89 ASP A N 1
ATOM 703 C CA . ASP A 1 89 ? -15.188 3.994 1.762 1.00 92.56 89 ASP A CA 1
ATOM 704 C C . ASP A 1 89 ? -15.561 2.500 1.804 1.00 92.56 89 ASP A C 1
ATOM 706 O O . ASP A 1 89 ? -16.412 2.049 1.044 1.00 92.56 89 ASP A O 1
ATOM 710 N N . MET A 1 90 ? -14.961 1.723 2.714 1.00 93.00 90 MET A N 1
ATOM 711 C CA . MET A 1 90 ? -15.200 0.283 2.857 1.00 93.00 90 MET A CA 1
ATOM 712 C C . MET A 1 90 ? -16.380 -0.016 3.803 1.00 93.00 90 MET A C 1
ATOM 714 O O . MET A 1 90 ? -16.230 0.132 5.019 1.00 93.00 90 MET A O 1
ATOM 718 N N . PRO A 1 91 ? -17.529 -0.525 3.308 1.00 92.62 91 PRO A N 1
ATOM 719 C CA . PRO A 1 91 ? -18.706 -0.773 4.147 1.00 92.62 91 PRO A CA 1
ATOM 720 C C . PRO A 1 91 ? -18.458 -1.791 5.265 1.00 92.62 91 PRO A C 1
ATOM 722 O O . PRO A 1 91 ? -19.007 -1.655 6.352 1.00 92.62 91 PRO A O 1
ATOM 725 N N . GLN A 1 92 ? -17.594 -2.778 5.021 1.00 93.44 92 GLN A N 1
ATOM 726 C CA . GLN A 1 92 ? -17.235 -3.833 5.973 1.00 93.44 92 GLN A CA 1
ATOM 727 C C . GLN A 1 92 ? -16.362 -3.360 7.146 1.00 93.44 92 GLN A C 1
ATOM 729 O O . GLN A 1 92 ? -16.004 -4.173 7.998 1.00 93.44 92 GLN A O 1
ATOM 734 N N . LEU A 1 93 ? -15.956 -2.086 7.154 1.00 93.19 93 LEU A N 1
ATOM 735 C CA . LEU A 1 93 ? -15.166 -1.454 8.214 1.00 93.19 93 LEU A CA 1
ATOM 736 C C . LEU A 1 93 ? -15.982 -0.391 8.972 1.00 93.19 93 LEU A C 1
ATOM 738 O O . LEU A 1 93 ? -15.413 0.516 9.590 1.00 93.19 93 LEU A O 1
ATOM 742 N N . SER 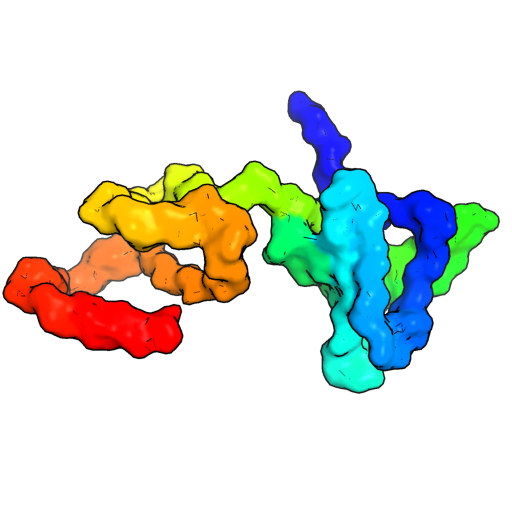A 1 94 ? -17.315 -0.468 8.944 1.00 92.56 94 SER A N 1
ATOM 743 C CA . SER A 1 94 ? -18.186 0.556 9.529 1.00 92.56 94 SER A CA 1
ATOM 744 C C . SER A 1 94 ? -18.008 0.670 11.046 1.00 92.56 94 SER A C 1
ATOM 746 O O . SER A 1 94 ? -17.946 1.780 11.581 1.00 92.56 94 SER A O 1
ATOM 748 N N . HIS A 1 95 ? -17.844 -0.449 11.761 1.00 89.62 95 HIS A N 1
ATOM 749 C CA . HIS A 1 95 ? -17.585 -0.403 13.202 1.00 89.62 95 HIS A CA 1
ATOM 750 C C . HIS A 1 95 ? -16.195 0.152 13.521 1.00 89.62 95 HIS A C 1
ATOM 752 O O . HIS A 1 95 ? -16.058 0.969 14.435 1.00 89.62 95 HIS A O 1
ATOM 758 N N . ALA A 1 96 ? -15.176 -0.252 12.759 1.00 88.00 96 ALA A N 1
ATOM 759 C CA . ALA A 1 96 ? -13.810 0.229 12.939 1.00 88.00 96 ALA A CA 1
ATOM 760 C C . ALA A 1 96 ? -13.711 1.745 12.694 1.00 88.00 96 ALA A C 1
ATOM 762 O O . ALA A 1 96 ? -13.157 2.468 13.522 1.00 88.00 96 ALA A O 1
ATOM 763 N N . SER A 1 97 ? -14.314 2.245 11.611 1.00 90.62 97 SER A N 1
ATOM 764 C CA . SER A 1 97 ? -14.349 3.680 11.302 1.00 90.62 97 SER A CA 1
ATOM 765 C C . SER A 1 97 ? -15.079 4.484 12.384 1.00 90.62 97 SER A C 1
ATOM 767 O O . SER A 1 97 ? -14.555 5.497 12.846 1.00 90.62 97 SER A O 1
ATOM 769 N N . SER A 1 98 ? -16.229 3.999 12.871 1.00 89.50 98 SER A N 1
ATOM 770 C CA . SER A 1 98 ? -16.972 4.630 13.971 1.00 89.50 98 SER A CA 1
ATOM 771 C C . SER A 1 98 ? -16.165 4.691 15.269 1.00 89.50 98 SER A C 1
ATOM 773 O O . SER A 1 98 ? -16.249 5.680 16.000 1.00 89.50 98 SER A O 1
ATOM 775 N N . TYR A 1 99 ? -15.388 3.648 15.567 1.00 85.12 99 TYR A N 1
ATOM 776 C CA . TYR A 1 99 ? -14.516 3.621 16.737 1.00 85.12 99 TYR A CA 1
ATOM 777 C C . TYR A 1 99 ? -13.377 4.637 16.604 1.00 85.12 99 TYR A C 1
ATOM 779 O O . TYR A 1 99 ? -13.185 5.459 17.496 1.00 85.12 99 TYR A O 1
ATOM 787 N N . ILE A 1 100 ? -12.680 4.637 15.465 1.00 86.75 100 ILE A N 1
ATOM 788 C CA . ILE A 1 100 ? -11.573 5.557 15.172 1.00 86.75 100 ILE A CA 1
ATOM 789 C C . ILE A 1 100 ? -12.025 7.020 15.219 1.00 86.75 100 ILE A C 1
ATOM 791 O O . ILE A 1 100 ? -11.312 7.853 15.767 1.00 86.75 100 ILE A O 1
ATOM 795 N N . SER A 1 101 ? -13.219 7.347 14.713 1.00 88.19 101 SER A N 1
ATOM 796 C CA . SER A 1 101 ? -13.746 8.722 14.741 1.00 88.19 101 SER A CA 1
ATOM 797 C C . SER A 1 101 ? -13.934 9.301 16.149 1.00 88.19 101 SER A C 1
ATOM 799 O O . SER A 1 101 ? -14.138 10.506 16.281 1.00 88.19 101 SER A O 1
ATOM 801 N N . ARG A 1 102 ? -13.868 8.481 17.206 1.00 86.88 102 ARG A N 1
ATOM 802 C CA . ARG A 1 102 ? -13.890 8.949 18.602 1.00 86.88 102 ARG A CA 1
ATOM 803 C C . ARG A 1 102 ? -12.526 9.439 19.094 1.00 86.88 102 ARG A C 1
ATOM 805 O O . ARG A 1 102 ? -12.481 10.071 20.143 1.00 86.88 102 ARG A O 1
ATOM 812 N N . TYR A 1 103 ? -11.458 9.159 18.347 1.00 86.12 103 TYR A N 1
ATOM 813 C CA . TYR A 1 103 ? -10.063 9.460 18.675 1.00 86.12 103 TYR A CA 1
ATOM 814 C C . TYR A 1 103 ? -9.445 10.328 17.564 1.00 86.12 103 TYR A C 1
ATOM 816 O O . TYR A 1 103 ? -8.821 9.803 16.631 1.00 86.12 103 TYR A O 1
ATOM 824 N N . PRO A 1 104 ? -9.644 11.661 17.606 1.00 85.00 104 PRO A N 1
ATOM 825 C CA . PRO A 1 104 ? -9.187 12.579 16.562 1.00 85.00 104 PRO A CA 1
ATOM 826 C C . PRO A 1 104 ? -7.682 12.507 16.286 1.00 85.00 104 PRO A C 1
ATOM 828 O O . PRO A 1 104 ? -7.258 12.691 15.149 1.00 85.00 104 PRO A O 1
ATOM 831 N N . GLU A 1 105 ? -6.877 12.208 17.303 1.00 82.94 105 GLU A N 1
ATOM 832 C CA . GLU A 1 105 ? -5.432 12.026 17.206 1.00 82.94 105 GLU A CA 1
ATOM 833 C C . GLU A 1 105 ? -5.060 10.837 16.313 1.00 82.94 105 GLU A C 1
ATOM 835 O O . GLU A 1 105 ? -4.210 10.967 15.433 1.00 82.94 105 GLU A O 1
ATOM 840 N N . VAL A 1 106 ? -5.756 9.707 16.462 1.00 82.94 106 VAL A N 1
ATOM 841 C CA . VAL A 1 106 ? -5.541 8.511 15.638 1.00 82.94 106 VAL A CA 1
ATOM 842 C C . VAL A 1 106 ? -6.012 8.782 14.213 1.00 82.94 106 VAL A C 1
ATOM 844 O O . VAL A 1 106 ? -5.308 8.483 13.249 1.00 82.94 106 VAL A O 1
ATOM 847 N N . GLN A 1 107 ? -7.173 9.422 14.064 1.00 85.75 107 GLN A N 1
ATOM 848 C CA . GLN A 1 107 ? -7.693 9.807 12.754 1.00 85.75 107 GLN A CA 1
ATOM 849 C C . GLN A 1 107 ? -6.736 10.754 12.008 1.00 85.75 107 GLN A C 1
ATOM 851 O O . GLN A 1 107 ? -6.533 10.594 10.801 1.00 85.75 107 GLN A O 1
ATOM 856 N N . ALA A 1 108 ? -6.123 11.717 12.703 1.00 85.00 108 ALA A N 1
ATOM 857 C CA . ALA A 1 108 ? -5.176 12.663 12.118 1.00 85.00 108 ALA A CA 1
ATOM 858 C C . ALA A 1 108 ? -3.928 11.964 11.556 1.00 85.00 108 ALA A C 1
ATOM 860 O O . ALA A 1 108 ? -3.499 12.299 10.450 1.00 85.00 108 ALA A O 1
ATOM 861 N N . LEU A 1 109 ? -3.404 10.943 12.249 1.00 83.94 109 LEU A N 1
ATOM 862 C CA . LEU A 1 109 ? -2.284 10.132 11.753 1.00 83.94 109 LEU A CA 1
ATOM 863 C C . LEU A 1 109 ? -2.609 9.482 10.401 1.00 83.94 109 LEU A C 1
ATOM 865 O O . LEU A 1 109 ? -1.766 9.445 9.511 1.00 83.94 109 LEU A O 1
ATOM 869 N N . MET A 1 110 ? -3.845 9.022 10.212 1.00 84.94 110 MET A N 1
ATOM 870 C CA . MET A 1 110 ? -4.272 8.328 8.989 1.00 84.94 110 MET A CA 1
ATOM 871 C C . MET A 1 110 ? -4.749 9.254 7.866 1.00 84.94 110 MET A C 1
ATOM 873 O O . MET A 1 110 ? -4.904 8.806 6.729 1.00 84.94 110 MET A O 1
ATOM 877 N N . SER A 1 111 ? -5.006 10.523 8.185 1.00 84.56 111 SER A N 1
ATOM 878 C CA . SER A 1 111 ? -5.493 11.535 7.237 1.00 84.56 111 SER A CA 1
ATOM 879 C C . SER A 1 111 ? -4.360 12.337 6.589 1.00 84.56 111 SER A C 1
ATOM 881 O O . SER A 1 111 ? -4.613 13.162 5.717 1.00 84.56 111 SER A O 1
ATOM 883 N N . SER A 1 112 ? -3.115 12.125 7.017 1.00 77.69 112 SER A N 1
ATOM 884 C CA . SER A 1 112 ? -1.942 12.843 6.524 1.00 77.69 112 SER A CA 1
ATOM 885 C C . SER A 1 112 ? -1.046 11.919 5.703 1.00 77.69 112 SER A C 1
ATOM 887 O O . SER A 1 112 ? -0.650 10.851 6.164 1.00 77.69 112 SER A O 1
ATOM 889 N N . GLU A 1 113 ? -0.664 12.356 4.500 1.00 65.19 113 GLU A N 1
ATOM 890 C CA . GLU A 1 113 ? 0.366 11.680 3.695 1.00 65.19 113 GLU A CA 1
ATOM 891 C C . GLU A 1 113 ? 1.774 11.808 4.315 1.00 65.19 113 GLU A C 1
ATOM 893 O O . GLU A 1 113 ? 2.685 11.072 3.944 1.00 65.19 113 GLU A O 1
ATOM 898 N N . ALA A 1 114 ? 1.966 12.725 5.274 1.00 59.00 114 ALA A N 1
ATOM 899 C CA . ALA A 1 114 ? 3.254 12.985 5.918 1.00 59.00 114 ALA A CA 1
ATOM 900 C C . ALA A 1 114 ? 3.544 12.072 7.126 1.00 59.00 114 ALA A C 1
ATOM 902 O O . ALA A 1 114 ? 4.646 12.116 7.667 1.00 59.00 114 ALA A O 1
ATOM 903 N N . SER A 1 115 ? 2.588 11.237 7.547 1.00 60.97 115 SER A N 1
ATOM 904 C CA . SER A 1 115 ? 2.698 10.387 8.746 1.00 60.97 115 SER A CA 1
ATOM 905 C C . SER A 1 115 ? 3.659 9.194 8.614 1.00 60.97 115 SER A C 1
ATOM 907 O O . SER A 1 115 ? 3.794 8.409 9.550 1.00 60.97 115 SER A O 1
ATOM 909 N N . GLY A 1 116 ? 4.343 9.043 7.477 1.00 67.62 116 GLY A N 1
ATOM 910 C CA . GLY A 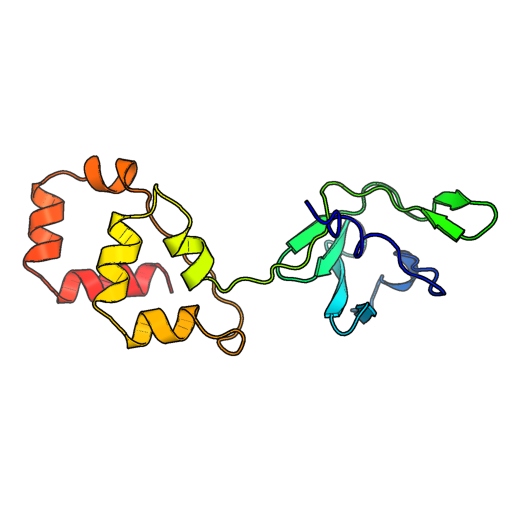1 116 ? 5.264 7.935 7.222 1.00 67.62 116 GLY A CA 1
ATOM 911 C C . GLY A 1 116 ? 4.569 6.650 6.757 1.00 67.62 116 GLY A C 1
ATOM 912 O O . GLY A 1 116 ? 3.432 6.665 6.289 1.00 67.62 116 GLY A O 1
ATOM 913 N N . HIS A 1 117 ? 5.286 5.525 6.837 1.00 70.00 117 HIS A N 1
ATOM 914 C CA . HIS A 1 117 ? 4.763 4.210 6.455 1.00 70.00 117 HIS A CA 1
ATOM 915 C C . HIS A 1 117 ? 3.988 3.610 7.631 1.00 70.00 117 HIS A C 1
ATOM 917 O O . HIS A 1 117 ? 4.587 3.272 8.649 1.00 70.00 117 HIS A O 1
ATOM 923 N N . LEU A 1 118 ? 2.673 3.459 7.479 1.00 76.12 118 LEU A N 1
ATOM 924 C CA . LEU A 1 118 ? 1.803 2.838 8.475 1.00 76.12 118 LEU A CA 1
ATOM 925 C C . LEU A 1 118 ? 1.249 1.516 7.937 1.00 76.12 118 LEU A C 1
ATOM 927 O O . LEU A 1 118 ? 0.696 1.471 6.837 1.00 76.12 118 LEU A O 1
ATOM 931 N N . THR A 1 119 ? 1.354 0.460 8.741 1.00 81.19 119 THR A N 1
ATOM 932 C CA . THR A 1 119 ? 0.679 -0.819 8.500 1.00 81.19 119 THR A CA 1
ATOM 933 C C . THR A 1 119 ? -0.383 -0.986 9.573 1.00 81.19 119 THR A C 1
ATOM 935 O O . THR A 1 119 ? -0.053 -1.078 10.749 1.00 81.19 119 THR A O 1
ATOM 938 N N . LEU A 1 120 ? -1.655 -0.993 9.176 1.00 82.94 120 LEU A N 1
ATOM 939 C CA . LEU A 1 120 ? -2.780 -1.072 10.104 1.00 82.94 120 LEU A CA 1
ATOM 940 C C . LEU A 1 120 ? -3.574 -2.357 9.874 1.00 82.94 120 LEU A C 1
ATOM 942 O O . LEU A 1 120 ? -4.020 -2.627 8.759 1.00 82.94 120 LEU A O 1
ATOM 946 N N . PHE A 1 121 ? -3.793 -3.114 10.947 1.00 86.44 121 PHE A N 1
ATOM 947 C CA . PHE A 1 121 ? -4.638 -4.303 10.938 1.00 86.44 121 PHE A CA 1
ATOM 948 C C . PHE A 1 121 ? -6.020 -3.953 11.492 1.00 86.44 121 PHE A C 1
ATOM 950 O O . PHE A 1 121 ? -6.175 -3.725 12.690 1.00 86.44 121 PHE A O 1
ATOM 957 N N . LEU A 1 122 ? -7.029 -3.901 10.615 1.00 88.12 122 LEU A N 1
ATOM 958 C CA . LEU A 1 122 ? -8.415 -3.631 11.000 1.00 88.12 122 LEU A CA 1
ATOM 959 C C . LEU A 1 122 ? -9.283 -4.882 10.834 1.00 88.12 122 LEU A C 1
ATOM 961 O O . LEU A 1 122 ? -9.343 -5.429 9.730 1.00 88.12 122 LEU A O 1
ATOM 965 N N . PRO A 1 123 ? -9.983 -5.333 11.891 1.00 88.25 123 PRO A N 1
ATOM 966 C CA . PRO A 1 123 ? -10.975 -6.387 11.754 1.00 88.25 123 PRO A CA 1
ATOM 967 C C . PRO A 1 123 ? -12.193 -5.865 10.983 1.00 88.25 123 PRO A C 1
ATOM 969 O O . PRO A 1 123 ? -12.601 -4.715 11.156 1.00 88.25 123 PRO A O 1
ATOM 972 N N . ASN A 1 124 ? -12.797 -6.726 10.162 1.00 90.44 124 ASN A N 1
ATOM 973 C CA . ASN A 1 124 ? -14.083 -6.421 9.542 1.00 90.44 124 ASN A CA 1
ATOM 974 C C . ASN A 1 124 ? -15.241 -6.592 10.541 1.00 90.44 124 ASN A C 1
ATOM 976 O O . ASN A 1 124 ? -15.104 -7.219 11.599 1.00 90.44 124 ASN A O 1
ATOM 980 N N . ASP A 1 125 ? -16.394 -6.041 10.179 1.00 90.25 125 ASP A N 1
ATOM 981 C CA . ASP A 1 125 ? -17.598 -6.045 11.007 1.00 90.25 125 ASP A CA 1
ATOM 982 C C . ASP A 1 125 ? -18.053 -7.476 11.374 1.00 90.25 125 ASP A C 1
ATOM 984 O O . ASP A 1 125 ? -18.401 -7.741 12.530 1.00 90.25 125 ASP A O 1
ATOM 988 N N . ASP A 1 126 ? -17.936 -8.435 10.448 1.00 90.69 126 ASP A N 1
ATOM 989 C CA . ASP A 1 126 ? -18.254 -9.851 10.688 1.00 90.69 126 ASP A CA 1
ATOM 990 C C . ASP A 1 126 ? -17.351 -10.474 11.766 1.00 90.69 126 ASP A C 1
ATOM 992 O O . ASP A 1 126 ? -17.823 -11.167 12.677 1.00 90.69 126 ASP A O 1
ATOM 996 N N . SER A 1 127 ? -16.049 -10.180 11.724 1.00 86.81 127 SER A N 1
ATOM 997 C CA . SER A 1 127 ? -15.075 -10.658 12.712 1.00 86.81 127 SER A CA 1
ATOM 998 C C . SER A 1 127 ? -15.377 -10.087 14.094 1.00 86.81 127 SER A C 1
ATOM 1000 O O . SER A 1 127 ? -15.357 -10.820 15.082 1.00 86.81 127 SER A O 1
ATOM 1002 N N . LEU A 1 128 ? -15.730 -8.798 14.174 1.00 82.44 128 LEU A N 1
ATOM 1003 C CA . LEU A 1 128 ? -16.135 -8.152 15.425 1.00 82.44 128 LEU A CA 1
ATOM 1004 C C . LEU A 1 128 ? -17.443 -8.734 15.976 1.00 82.44 128 LEU A C 1
ATOM 1006 O O . LEU A 1 128 ? -17.603 -8.877 17.194 1.00 82.44 128 LEU A O 1
ATOM 1010 N N . SER A 1 129 ? -18.380 -9.106 15.103 1.00 83.75 129 SER A N 1
ATOM 1011 C CA . SER A 1 129 ? -19.650 -9.714 15.506 1.00 83.75 129 SER A CA 1
ATOM 1012 C C . SER A 1 129 ? -19.438 -11.072 16.190 1.00 83.75 129 SER A C 1
ATOM 1014 O O . SER A 1 129 ? -20.047 -11.320 17.234 1.00 83.75 129 SER A O 1
ATOM 1016 N N . THR A 1 130 ? -18.478 -11.861 15.697 1.00 88.56 130 THR A N 1
ATOM 1017 C CA . THR A 1 130 ? -18.152 -13.219 16.164 1.00 88.56 130 THR A CA 1
ATOM 1018 C C . THR A 1 130 ? -17.516 -13.245 17.558 1.00 88.56 130 THR A C 1
ATOM 1020 O O . THR A 1 130 ? -17.571 -14.261 18.254 1.00 88.56 130 THR A O 1
ATOM 1023 N N . ILE A 1 131 ? -16.936 -12.130 18.016 1.00 83.88 131 ILE A N 1
ATOM 1024 C CA . ILE A 1 131 ? -16.291 -12.064 19.333 1.00 83.88 131 ILE A CA 1
ATOM 1025 C C . ILE A 1 131 ? -17.331 -12.346 20.443 1.00 83.88 131 ILE A C 1
ATOM 1027 O O . ILE A 1 131 ? -18.336 -11.627 20.537 1.00 83.88 131 ILE A O 1
ATOM 1031 N N . PRO A 1 132 ? -17.093 -13.334 21.333 1.00 85.12 132 PRO A N 1
ATOM 1032 C CA . PRO A 1 132 ? -18.005 -13.655 22.427 1.00 85.12 132 PRO A CA 1
ATOM 1033 C C . PRO A 1 132 ? -18.305 -12.447 23.322 1.00 85.12 132 PRO A C 1
ATOM 1035 O O . PRO A 1 132 ? -17.406 -11.679 23.677 1.00 85.12 132 PRO A O 1
ATOM 1038 N N . GLY A 1 133 ? -19.556 -12.316 23.775 1.00 77.81 133 GLY A N 1
ATOM 1039 C CA . GLY A 1 133 ? -20.009 -11.180 24.593 1.00 77.81 133 GLY A CA 1
ATOM 1040 C C . GLY A 1 133 ? -19.182 -10.948 25.866 1.00 77.81 133 GLY A C 1
ATOM 1041 O O . GLY A 1 133 ? -18.935 -9.804 26.239 1.00 77.81 133 GLY A O 1
ATOM 1042 N N . ARG A 1 134 ? -18.651 -12.019 26.475 1.00 75.75 134 ARG A N 1
ATOM 1043 C CA . ARG A 1 134 ? -17.743 -11.942 27.636 1.00 75.75 134 ARG A CA 1
ATOM 1044 C C . ARG A 1 134 ? -16.459 -11.167 27.331 1.00 75.75 134 ARG A C 1
ATOM 1046 O O . ARG A 1 134 ? -15.946 -10.462 28.193 1.00 75.75 134 ARG A O 1
ATOM 1053 N N . ILE A 1 135 ? -15.929 -11.309 26.118 1.00 76.44 135 ILE A N 1
ATOM 1054 C CA . ILE A 1 135 ? -14.724 -10.604 25.679 1.00 76.44 135 ILE A CA 1
ATOM 1055 C C . ILE A 1 135 ? -15.076 -9.147 25.339 1.00 76.44 135 ILE A C 1
ATOM 1057 O O . ILE A 1 135 ? -14.376 -8.241 25.779 1.00 76.44 135 ILE A O 1
ATOM 1061 N N . LYS A 1 136 ? -16.215 -8.900 24.675 1.00 70.56 136 LYS A N 1
ATOM 1062 C CA . LYS A 1 136 ? -16.720 -7.536 24.411 1.00 70.56 136 LYS A CA 1
ATOM 1063 C C . LYS A 1 136 ? -16.929 -6.728 25.697 1.00 70.56 136 LYS A C 1
ATOM 1065 O O . LYS A 1 136 ? -16.546 -5.566 25.759 1.00 70.56 136 LYS A O 1
ATOM 1070 N N . GLN A 1 137 ? -17.472 -7.351 26.744 1.00 68.25 137 GLN A N 1
ATOM 1071 C CA . GLN A 1 137 ? -17.629 -6.715 28.056 1.00 68.25 137 GLN A CA 1
ATOM 1072 C C . GLN A 1 137 ? -16.287 -6.381 28.709 1.00 68.25 137 GLN A C 1
ATOM 1074 O O . GLN A 1 137 ? -16.152 -5.308 29.285 1.00 68.25 137 GLN A O 1
ATOM 1079 N N . LYS A 1 138 ? -15.274 -7.249 28.585 1.00 67.94 138 LYS A N 1
ATOM 1080 C CA . LYS A 1 138 ? -13.924 -6.935 29.076 1.00 67.94 138 LYS A CA 1
ATOM 1081 C C . LYS A 1 138 ? -13.318 -5.724 28.365 1.00 67.94 138 LYS A C 1
ATOM 1083 O O . LYS A 1 138 ? -12.720 -4.891 29.035 1.00 67.94 138 LYS A O 1
ATOM 1088 N N . PHE A 1 139 ? -13.526 -5.600 27.053 1.00 66.25 139 PHE A N 1
ATOM 1089 C CA . PHE A 1 139 ? -13.094 -4.428 26.286 1.00 66.25 139 PHE A CA 1
ATOM 1090 C C . PHE A 1 139 ? -13.843 -3.147 26.677 1.00 66.25 139 PHE A C 1
ATOM 1092 O O . PHE A 1 139 ? -13.232 -2.088 26.748 1.00 66.25 139 PHE A O 1
ATOM 1099 N N . ALA A 1 140 ? -15.144 -3.234 26.963 1.00 65.06 140 ALA A N 1
ATOM 1100 C CA . ALA A 1 140 ? -15.952 -2.079 27.358 1.00 65.06 140 ALA A CA 1
ATOM 1101 C C . ALA A 1 140 ? -15.689 -1.599 28.798 1.00 65.06 140 ALA A C 1
ATOM 1103 O O . ALA A 1 140 ? -15.903 -0.430 29.099 1.00 65.06 140 ALA A O 1
ATOM 1104 N N . LEU A 1 141 ? -15.263 -2.498 29.691 1.00 62.97 141 LEU A N 1
ATOM 1105 C CA . LEU A 1 141 ? -15.104 -2.214 31.121 1.00 62.97 141 LEU A CA 1
ATOM 1106 C C . LEU A 1 141 ? -13.670 -1.851 31.527 1.00 62.97 141 LEU A C 1
ATOM 1108 O O . LEU A 1 141 ? -13.477 -1.335 32.624 1.00 62.97 141 LEU A O 1
ATOM 1112 N N . ASN A 1 142 ? -12.663 -2.141 30.696 1.00 61.00 142 ASN A N 1
ATOM 1113 C CA . ASN A 1 142 ? -11.263 -1.991 31.083 1.00 61.00 142 ASN A CA 1
ATOM 1114 C C . ASN A 1 142 ? -10.423 -1.295 29.998 1.00 61.00 142 ASN A C 1
ATOM 1116 O O . ASN A 1 142 ? -9.920 -1.931 29.070 1.00 61.00 142 ASN A O 1
ATOM 1120 N N . GLN A 1 143 ? -10.223 0.016 30.168 1.00 60.94 143 GLN A N 1
ATOM 1121 C CA . GLN A 1 143 ? -9.385 0.849 29.298 1.00 60.94 143 GLN A CA 1
ATOM 1122 C C . GLN A 1 143 ? -7.928 0.348 29.223 1.00 60.94 143 GLN A C 1
ATOM 1124 O O . GLN A 1 143 ? -7.264 0.517 28.204 1.00 60.94 143 GLN A O 1
ATOM 1129 N N . THR A 1 144 ? -7.429 -0.306 30.276 1.00 58.78 144 THR A N 1
ATOM 1130 C CA . THR A 1 144 ? -6.055 -0.824 30.353 1.00 58.78 144 THR A CA 1
ATOM 1131 C C . THR A 1 144 ? -5.827 -1.989 29.385 1.00 58.78 144 THR A C 1
ATOM 1133 O O . THR A 1 144 ? -4.771 -2.068 28.768 1.00 58.78 144 THR A O 1
ATOM 1136 N N . TYR A 1 145 ? -6.839 -2.837 29.166 1.00 56.62 145 TYR A N 1
ATOM 1137 C CA . TYR A 1 145 ? -6.771 -3.937 28.192 1.00 56.62 145 TYR A CA 1
ATOM 1138 C C . TYR A 1 145 ? -6.738 -3.437 26.742 1.00 56.62 145 TYR A C 1
ATOM 1140 O O . TYR A 1 145 ? -6.106 -4.056 25.891 1.00 56.62 145 TYR A O 1
ATOM 1148 N N . LEU A 1 146 ? -7.401 -2.313 26.449 1.00 56.03 146 LEU A N 1
ATOM 1149 C CA . LEU A 1 146 ? -7.326 -1.688 25.125 1.00 56.03 146 LEU A CA 1
ATOM 1150 C C . LEU A 1 146 ? -5.913 -1.172 24.837 1.00 56.03 146 LEU A C 1
ATOM 1152 O O . LEU A 1 146 ? -5.429 -1.338 23.721 1.00 56.03 146 LEU A O 1
ATOM 1156 N N . ASN A 1 147 ? -5.232 -0.633 25.849 1.00 58.41 147 ASN A N 1
ATOM 1157 C CA . ASN A 1 147 ? -3.845 -0.188 25.719 1.00 58.41 147 ASN A CA 1
ATOM 1158 C C . ASN A 1 147 ? -2.873 -1.368 25.531 1.00 58.41 147 ASN A C 1
ATOM 1160 O O . ASN A 1 147 ? -1.942 -1.272 24.737 1.00 58.41 147 ASN A O 1
ATOM 1164 N N . GLU A 1 148 ? -3.097 -2.501 26.205 1.00 58.84 148 GLU A N 1
ATOM 1165 C CA . GLU A 1 148 ? -2.289 -3.718 26.010 1.00 58.84 148 GLU A CA 1
ATOM 1166 C C . GLU A 1 148 ? -2.465 -4.325 24.614 1.00 58.84 148 GLU A C 1
ATOM 1168 O O . GLU A 1 148 ? -1.484 -4.700 23.978 1.00 58.84 148 GLU A O 1
ATOM 1173 N N . VAL A 1 149 ? -3.701 -4.388 24.109 1.00 56.69 149 VAL A N 1
ATOM 1174 C CA . VAL A 1 149 ? -3.969 -4.884 22.751 1.00 56.69 149 VAL A CA 1
ATOM 1175 C C . VAL A 1 149 ? -3.419 -3.922 21.700 1.00 56.69 149 VAL A C 1
ATOM 1177 O O . VAL A 1 149 ? -2.854 -4.375 20.710 1.00 56.69 149 VAL A O 1
ATOM 1180 N N . HIS A 1 150 ? -3.506 -2.611 21.929 1.00 55.38 150 HIS A N 1
ATOM 1181 C CA . HIS A 1 150 ? -2.877 -1.613 21.067 1.00 55.38 150 HIS A CA 1
ATOM 1182 C C . HIS A 1 150 ? -1.355 -1.823 20.960 1.00 55.38 150 HIS A C 1
ATOM 1184 O O . HIS A 1 150 ? -0.813 -1.785 19.862 1.00 55.38 150 HIS A O 1
ATOM 1190 N N . ASN A 1 151 ? -0.677 -2.141 22.067 1.00 50.78 151 ASN A N 1
ATOM 1191 C CA . ASN A 1 151 ? 0.766 -2.415 22.078 1.00 50.78 151 ASN A CA 1
ATOM 1192 C C . ASN A 1 151 ? 1.168 -3.739 21.405 1.00 50.78 151 ASN A C 1
ATOM 1194 O O . ASN A 1 151 ? 2.354 -3.971 21.201 1.00 50.78 151 ASN A O 1
ATOM 1198 N N . LEU A 1 152 ? 0.215 -4.617 21.083 1.00 45.69 152 LEU A N 1
ATOM 1199 C CA . LEU A 1 152 ? 0.476 -5.884 20.390 1.00 45.69 152 LEU A CA 1
ATOM 1200 C C . LEU A 1 152 ? 0.496 -5.742 18.860 1.00 45.69 152 LEU A C 1
ATOM 1202 O O . LEU A 1 152 ? 0.936 -6.662 18.172 1.00 45.69 152 LEU A O 1
ATOM 1206 N N . PHE A 1 153 ? -0.008 -4.621 18.336 1.00 41.59 153 PHE A N 1
ATOM 1207 C CA . PHE A 1 153 ? -0.148 -4.356 16.900 1.00 41.59 153 PHE A CA 1
ATOM 1208 C C . PHE A 1 153 ? 0.691 -3.164 16.405 1.00 41.59 153 PHE A C 1
ATOM 1210 O O . PHE A 1 153 ? 0.573 -2.804 15.232 1.00 41.59 153 PHE A O 1
ATOM 1217 N N . VAL A 1 154 ? 1.517 -2.573 17.278 1.00 40.44 154 VAL A N 1
ATOM 1218 C CA . VAL A 1 154 ? 2.530 -1.550 16.952 1.00 40.44 154 VAL A CA 1
ATOM 1219 C C . VAL A 1 154 ? 3.912 -2.186 16.927 1.00 40.44 154 VAL A C 1
ATOM 1221 O O . VAL A 1 154 ? 4.203 -2.979 17.849 1.00 40.44 154 VAL A O 1
#

Sequence (154 aa):
MKCDRLLFTVFPDIEWNPESVRGLNSQISLKNKTIRAVSINDGDDVYIAGGGIWVKIIQANIGCTNGVVHLITNFMFYKNFTLWEAIKDMPQLSHASSYISRYPEVQALMSSEASGHLTLFLPNDDSLSTIPGRIKQKFALNQTYLNEVHNLFV

Foldseek 3Di:
DDPCQQQVQDDPPDADFLVVVQPDQDWDQRPNWIWTWDADPSSPWIWIDTQNDIKTFPAWACDDPPGTHTDIDDGDDHDPAFQLRVLVVDPQNVVVNVVVVVPVPSSVCRRDPPNPDDDDDGDGPVRVVPPDVVVVVVVVPDPVVVVVVVVVGD

Secondary structure (DSSP, 8-state):
----TTTTS--TT----HHHHTTS--EEEETTEEEEEEEEGGGTEEEEEETTEEEEEEEEEEEETTEEEEEESS------S-HHHHHHH-GGGHHHHHHHTT-HHHHHHHH-TTS---------HHHHHHS-HHHHHHHHH-HHHHHHHHTT--

Radius of gyration: 20.96 Å; chains: 1; bounding box: 43×28×64 Å